Protein AF-A0A061AHS2-F1 (afdb_monomer)

Sequence (93 aa):
MFEYVSKTKYSPVRSELEDIIKNVQDELRGEITFRFDLIGSGSKKLITQEKGSNKGFDFDYNLVLQQGAFDFTAKEIRDKFMEAFNKALKGTK

Radius of gyration: 15.44 Å; Cα contacts (8 Å, |Δi|>4): 101; chains: 1; bounding box: 34×24×42 Å

Solvent-accessible surface area (backbone atoms only — not comparable to full-atom values): 5508 Å² total; per-residue (Å²): 107,74,39,83,54,59,66,83,74,50,46,64,60,50,50,54,53,52,50,40,52,48,45,27,47,63,69,31,56,92,55,36,39,66,49,76,44,69,33,71,48,51,55,72,68,54,40,60,32,56,64,92,51,90,65,72,80,80,78,47,68,47,76,46,73,49,61,52,46,86,83,45,53,77,64,56,49,52,53,52,51,53,52,31,47,60,55,45,51,66,84,62,133

Foldseek 3Di:
DKDQDDCVVCVVVVVLVVVLVVQLQVQCVVAWHWDKDWDDCVNVSNFIDPVPDPDDTDIDMDTGTDPRPVVDDPVVVVVSSVVSSVVSCVPPD

Secondary structure (DSSP, 8-state):
-EEEPPHHHHHHHHHHHHHHHHHHHHHHTTT--EEEEEEHHHHTT--EEETT-------EEEEEE-TTGGGS-HHHHHHHHHHHHHHHTTT--

Nearest PDB structures (foldseek):
  7sya-assembly1_c  TM=2.527E-01  e=5.049E+00  Bruynoghevirus PaP3
  5cde-assembly1_B  TM=3.064E-01  e=9.581E+00  Xanthomonas campestris pv. campestris str. ATCC 33913
  6p8v-assembly1_H  TM=3.124E-01  e=7.415E+00  Escherichia coli

pLDDT: mean 82.92, std 14.7, range [51.19, 97.56]

Organism: NCBI:txid35623

Structure (mmCIF, N/CA/C/O backbone):
data_AF-A0A061AHS2-F1
#
_entry.id   AF-A0A061AHS2-F1
#
loop_
_atom_site.group_PDB
_atom_site.id
_atom_site.type_symbol
_atom_site.label_atom_id
_atom_site.label_alt_id
_atom_site.label_comp_id
_atom_site.label_asym_id
_atom_site.label_entity_id
_atom_site.label_seq_id
_atom_site.pdbx_PDB_ins_code
_atom_site.Cartn_x
_atom_site.Cartn_y
_atom_site.Cartn_z
_atom_site.occupancy
_atom_site.B_iso_or_equiv
_atom_site.auth_seq_id
_atom_site.auth_comp_id
_atom_site.auth_asym_id
_atom_site.auth_atom_id
_atom_site.pdbx_PDB_model_num
ATOM 1 N N . MET A 1 1 ? -7.451 10.484 26.362 1.00 60.09 1 MET A N 1
ATOM 2 C CA . MET A 1 1 ? -7.735 9.089 26.780 1.00 60.09 1 MET A CA 1
ATOM 3 C C . MET A 1 1 ? -8.059 8.298 25.525 1.00 60.09 1 MET A C 1
ATOM 5 O O . MET A 1 1 ? -8.751 8.851 24.686 1.00 60.09 1 MET A O 1
ATOM 9 N N . PHE A 1 2 ? -7.542 7.084 25.349 1.00 63.03 2 PHE A N 1
ATOM 10 C CA . PHE A 1 2 ? -7.829 6.268 24.162 1.00 63.03 2 PHE A CA 1
ATOM 11 C C . PHE A 1 2 ? -8.915 5.235 24.475 1.00 63.03 2 PHE A C 1
ATOM 13 O O . PHE A 1 2 ? -8.940 4.687 25.576 1.00 63.03 2 PHE A O 1
ATOM 20 N N . GLU A 1 3 ? -9.812 4.990 23.524 1.00 64.88 3 GLU A N 1
ATOM 21 C CA . GLU A 1 3 ? -10.892 4.010 23.627 1.00 64.88 3 GLU A CA 1
ATOM 22 C C . GLU A 1 3 ? -10.691 2.883 22.623 1.00 64.88 3 GLU A C 1
ATOM 24 O O . GLU A 1 3 ? -10.275 3.114 21.487 1.00 64.88 3 GLU A O 1
ATOM 29 N N . TYR A 1 4 ? -11.039 1.665 23.030 1.00 66.44 4 TYR A N 1
ATOM 30 C CA . TYR A 1 4 ? -11.116 0.533 22.120 1.00 66.44 4 TYR A CA 1
ATOM 31 C C . TYR A 1 4 ? -12.320 0.677 21.187 1.00 66.44 4 TYR A C 1
ATOM 33 O O . TYR A 1 4 ? -13.447 0.885 21.642 1.00 66.44 4 TYR A O 1
ATOM 41 N N . VAL A 1 5 ? -12.098 0.508 19.886 1.00 68.19 5 VAL A N 1
ATOM 42 C CA . VAL A 1 5 ? -13.156 0.611 18.882 1.00 68.19 5 VAL A CA 1
ATOM 43 C C . VAL A 1 5 ? -13.645 -0.782 18.493 1.00 68.19 5 VAL A C 1
ATOM 45 O O . VAL A 1 5 ? -12.863 -1.666 18.139 1.00 68.19 5 VAL A O 1
ATOM 48 N N . SER A 1 6 ? -14.965 -0.984 18.504 1.00 71.06 6 SER A N 1
ATOM 49 C CA . SER A 1 6 ? -15.564 -2.237 18.043 1.00 71.06 6 SER A CA 1
ATOM 50 C C . SER A 1 6 ? -15.274 -2.486 16.559 1.00 71.06 6 SER A C 1
ATOM 52 O O . SER A 1 6 ? -15.334 -1.575 15.732 1.00 71.06 6 SER A O 1
ATOM 54 N N . LYS A 1 7 ? -15.050 -3.756 16.193 1.00 72.19 7 LYS A N 1
ATOM 55 C CA . LYS A 1 7 ? -14.807 -4.180 14.801 1.00 72.19 7 LYS A CA 1
ATOM 56 C C . LYS A 1 7 ? -15.836 -3.633 13.815 1.00 72.19 7 LYS A C 1
ATOM 58 O O . LYS A 1 7 ? -15.482 -3.217 12.721 1.00 72.19 7 LYS A O 1
ATOM 63 N N . THR A 1 8 ? -17.099 -3.591 14.220 1.00 76.25 8 THR A N 1
ATOM 64 C CA . THR A 1 8 ? -18.210 -3.080 13.410 1.00 76.25 8 THR A CA 1
ATOM 65 C C . THR A 1 8 ? -18.035 -1.630 12.960 1.00 76.25 8 THR A C 1
ATOM 67 O O . 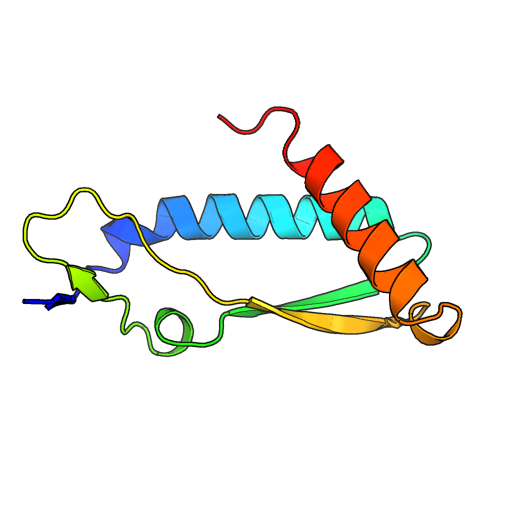THR A 1 8 ? -18.495 -1.295 11.876 1.00 76.25 8 THR A O 1
ATOM 70 N N . LYS A 1 9 ? -17.357 -0.783 13.744 1.00 77.12 9 LYS A N 1
ATOM 71 C CA . LYS A 1 9 ? -17.164 0.635 13.411 1.00 77.12 9 LYS A CA 1
ATOM 72 C C . LYS A 1 9 ? -16.055 0.859 12.385 1.00 77.12 9 LYS A C 1
ATOM 74 O O . LYS A 1 9 ? -16.232 1.667 11.485 1.00 77.12 9 LYS A O 1
ATOM 79 N N . TYR A 1 10 ? -14.931 0.153 12.507 1.00 78.88 10 TYR A N 1
ATOM 80 C CA . TYR A 1 10 ? -13.786 0.360 11.614 1.00 78.88 10 TYR A CA 1
ATOM 81 C C . TYR A 1 10 ? -13.790 -0.565 10.388 1.00 78.88 10 TYR A C 1
ATOM 83 O O . TYR A 1 10 ? -13.087 -0.296 9.419 1.00 78.88 10 TYR A O 1
ATOM 91 N N . SER A 1 11 ? -14.552 -1.666 10.409 1.0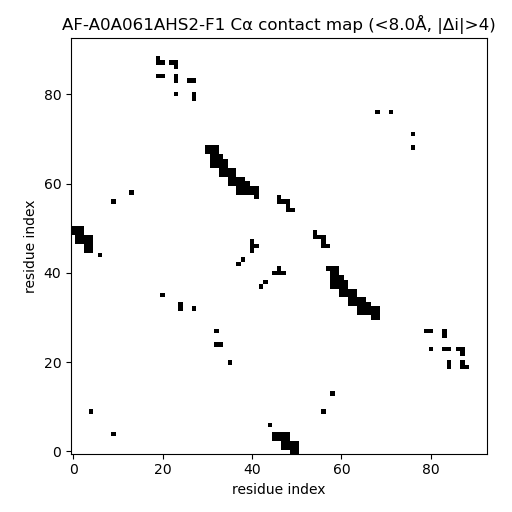0 83.69 11 SER A N 1
ATOM 92 C CA . SER A 1 11 ? -14.559 -2.650 9.316 1.00 83.69 11 SER A CA 1
ATOM 93 C C . SER A 1 11 ? -14.955 -2.076 7.950 1.00 83.69 11 SER A C 1
ATOM 95 O O . SER A 1 11 ? -14.330 -2.495 6.979 1.00 83.69 11 SER A O 1
ATOM 97 N N . PRO A 1 12 ? -15.938 -1.158 7.827 1.00 86.62 12 PRO A N 1
ATOM 98 C CA . PRO A 1 12 ? -16.265 -0.559 6.532 1.00 86.62 12 PRO A CA 1
ATOM 99 C C . PRO A 1 12 ? -15.092 0.240 5.954 1.00 86.62 12 PRO A C 1
ATOM 101 O O . PRO A 1 12 ? -14.721 0.028 4.806 1.00 86.62 12 PRO A O 1
ATOM 104 N N . VAL A 1 13 ? -14.443 1.062 6.787 1.00 85.81 13 VAL A N 1
ATOM 105 C CA . VAL A 1 13 ? -13.260 1.854 6.402 1.00 85.81 13 VAL A CA 1
ATOM 106 C C . VAL A 1 13 ? -12.109 0.940 5.990 1.00 85.81 13 VAL A C 1
ATOM 108 O O . VAL A 1 13 ? -11.462 1.158 4.973 1.00 85.81 13 VAL A O 1
ATOM 111 N N . ARG A 1 14 ? -11.879 -0.136 6.751 1.00 87.12 14 ARG A N 1
ATOM 112 C CA . ARG A 1 14 ? -10.871 -1.140 6.404 1.00 87.12 14 ARG A CA 1
ATOM 113 C C . ARG A 1 14 ? -11.135 -1.760 5.030 1.00 87.12 14 ARG A C 1
ATOM 115 O O . ARG A 1 14 ? -10.191 -1.924 4.270 1.00 87.12 14 ARG A O 1
ATOM 122 N N . SER A 1 15 ? -12.386 -2.118 4.736 1.00 90.00 15 SER A N 1
ATOM 123 C CA . SER A 1 15 ? -12.751 -2.726 3.452 1.00 90.00 15 SER A CA 1
ATOM 124 C C . SER A 1 15 ? -12.450 -1.785 2.292 1.00 90.00 15 SER A C 1
ATOM 126 O O . SER A 1 15 ? -11.845 -2.209 1.317 1.00 90.00 15 SER A O 1
ATOM 128 N N . GLU A 1 16 ? -12.803 -0.506 2.431 1.00 90.19 16 GLU A N 1
ATOM 129 C CA . GLU A 1 16 ? -12.523 0.514 1.418 1.00 90.19 16 GLU A CA 1
ATOM 130 C C . GLU A 1 16 ? -11.015 0.680 1.174 1.00 90.19 16 GLU A C 1
ATOM 132 O O . GLU A 1 16 ? -10.569 0.691 0.029 1.00 90.19 16 GLU A O 1
ATOM 137 N N . LEU A 1 17 ? -10.206 0.708 2.241 1.00 91.00 17 LEU A N 1
ATOM 138 C CA . LEU A 1 17 ? -8.745 0.749 2.124 1.00 91.00 17 LEU A CA 1
ATOM 139 C C . LEU A 1 17 ? -8.179 -0.494 1.423 1.00 91.00 17 LEU A C 1
ATOM 141 O O . LEU A 1 17 ? -7.316 -0.371 0.556 1.00 91.00 17 LEU A O 1
ATOM 145 N N . GLU A 1 18 ? -8.650 -1.691 1.779 1.00 93.44 18 GLU A N 1
ATOM 146 C CA . GLU A 1 18 ? -8.204 -2.932 1.134 1.00 93.44 18 GLU A CA 1
ATOM 147 C C . GLU A 1 18 ? -8.626 -2.995 -0.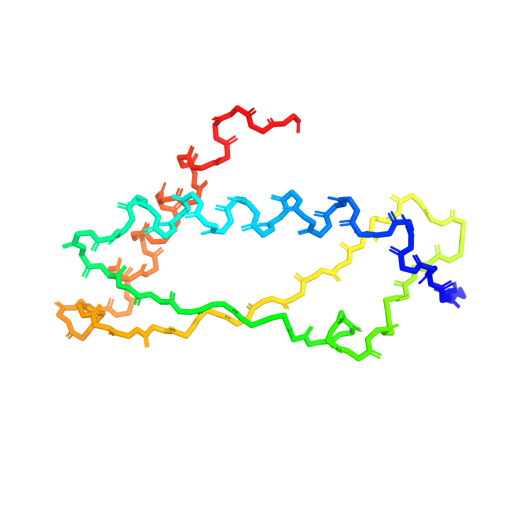342 1.00 93.44 18 GLU A C 1
ATOM 149 O O . GLU A 1 18 ? -7.877 -3.523 -1.161 1.00 93.44 18 GLU A O 1
ATOM 154 N N . ASP A 1 19 ? -9.775 -2.427 -0.710 1.00 94.69 19 ASP A N 1
ATOM 155 C CA . ASP A 1 19 ? -10.216 -2.339 -2.106 1.00 94.69 19 ASP A CA 1
ATOM 156 C C . ASP A 1 19 ? -9.361 -1.352 -2.918 1.00 94.69 19 ASP A C 1
ATOM 158 O O . ASP A 1 19 ? -8.983 -1.660 -4.049 1.00 94.69 19 ASP A O 1
ATOM 162 N N . ILE A 1 20 ? -8.936 -0.228 -2.325 1.00 94.88 20 ILE A N 1
ATOM 163 C CA . ILE A 1 20 ? -7.940 0.668 -2.939 1.00 94.88 20 ILE A CA 1
ATOM 164 C C . ILE A 1 20 ? -6.622 -0.082 -3.181 1.00 94.88 20 ILE A C 1
ATOM 166 O O . ILE A 1 20 ? -6.058 0.004 -4.272 1.00 94.88 20 ILE A O 1
ATOM 170 N N . ILE A 1 21 ? -6.136 -0.851 -2.199 1.00 95.94 21 ILE A N 1
ATOM 171 C CA . ILE A 1 21 ? -4.894 -1.627 -2.345 1.00 95.94 21 ILE A CA 1
ATOM 172 C C . ILE A 1 21 ? -5.027 -2.684 -3.456 1.00 95.94 21 ILE A C 1
ATOM 174 O O . ILE A 1 21 ? -4.086 -2.870 -4.227 1.00 95.94 21 ILE A O 1
ATOM 178 N N . LYS A 1 22 ? -6.186 -3.343 -3.595 1.00 95.75 22 LYS A N 1
ATOM 179 C CA . LYS A 1 22 ? -6.442 -4.287 -4.701 1.00 95.75 22 LYS A CA 1
ATOM 180 C C . LYS A 1 22 ? -6.435 -3.598 -6.065 1.00 95.75 22 LYS A C 1
ATOM 182 O O . LYS A 1 22 ? -5.823 -4.121 -6.989 1.00 95.75 22 LYS A O 1
ATOM 187 N N . ASN A 1 23 ? -7.017 -2.404 -6.181 1.00 95.50 23 ASN A N 1
ATOM 188 C CA . ASN A 1 23 ? -6.951 -1.627 -7.423 1.00 95.50 23 ASN A CA 1
ATOM 189 C C . ASN A 1 23 ? -5.498 -1.273 -7.793 1.00 95.50 23 ASN A C 1
ATOM 191 O O . ASN A 1 23 ? -5.127 -1.308 -8.963 1.00 95.50 23 ASN A O 1
ATOM 195 N N . VAL A 1 24 ? -4.644 -0.994 -6.801 1.00 96.62 24 VAL A N 1
ATOM 196 C CA . VAL A 1 24 ? -3.198 -0.815 -7.022 1.00 96.62 24 VAL A CA 1
ATOM 197 C C . VAL A 1 24 ? -2.532 -2.110 -7.496 1.00 96.62 24 VAL A C 1
ATOM 199 O O . VAL A 1 24 ? -1.678 -2.061 -8.379 1.00 96.62 24 VAL A O 1
ATOM 202 N N . GLN A 1 25 ? -2.923 -3.271 -6.955 1.00 95.94 25 GLN A N 1
ATOM 203 C CA . GLN A 1 25 ? -2.444 -4.564 -7.461 1.00 95.94 25 GLN A CA 1
ATOM 204 C C . GLN A 1 25 ? -2.844 -4.786 -8.923 1.00 95.94 25 GLN A C 1
ATOM 206 O O . GLN A 1 25 ? -2.032 -5.299 -9.688 1.00 95.94 25 GLN A O 1
ATOM 211 N N . ASP A 1 26 ? -4.068 -4.420 -9.311 1.00 95.06 26 ASP A N 1
ATOM 212 C CA . ASP A 1 26 ? -4.537 -4.527 -10.695 1.00 95.06 26 ASP A CA 1
ATOM 213 C C . ASP A 1 26 ? -3.726 -3.629 -11.638 1.00 95.06 26 ASP A C 1
ATOM 215 O O . ASP A 1 26 ? -3.288 -4.098 -12.689 1.00 95.06 26 ASP A O 1
ATOM 219 N N . GLU A 1 27 ? -3.458 -2.385 -11.235 1.00 95.25 27 GLU A N 1
ATOM 220 C CA . GLU A 1 27 ? -2.687 -1.424 -12.034 1.00 95.25 27 GLU A CA 1
ATOM 221 C C . GLU A 1 27 ? -1.225 -1.857 -12.228 1.00 95.25 27 GLU A C 1
ATOM 223 O O . GLU A 1 27 ? -0.649 -1.652 -13.295 1.00 95.25 27 GLU A O 1
ATOM 228 N N . LEU A 1 28 ? -0.620 -2.488 -11.215 1.00 95.50 28 LEU A N 1
ATOM 229 C CA . LEU A 1 28 ? 0.777 -2.933 -11.257 1.00 95.50 28 LEU A CA 1
ATOM 230 C C . LEU A 1 28 ? 0.960 -4.370 -11.763 1.00 95.50 28 LEU A C 1
ATOM 232 O O . LEU A 1 28 ? 2.099 -4.782 -11.976 1.00 95.50 28 LEU A O 1
ATOM 236 N N . ARG A 1 29 ? -0.117 -5.140 -11.988 1.00 92.88 29 ARG A N 1
ATOM 237 C CA . ARG A 1 29 ? -0.070 -6.596 -12.249 1.00 92.88 29 ARG A CA 1
ATOM 238 C C . ARG A 1 29 ? 0.896 -7.013 -13.366 1.00 92.88 29 ARG A C 1
ATOM 240 O O . ARG A 1 29 ? 1.447 -8.108 -13.297 1.00 92.88 29 ARG A O 1
ATOM 247 N N . GLY A 1 30 ? 1.079 -6.177 -14.388 1.00 92.75 30 GLY A N 1
ATOM 248 C CA . GLY A 1 30 ? 1.981 -6.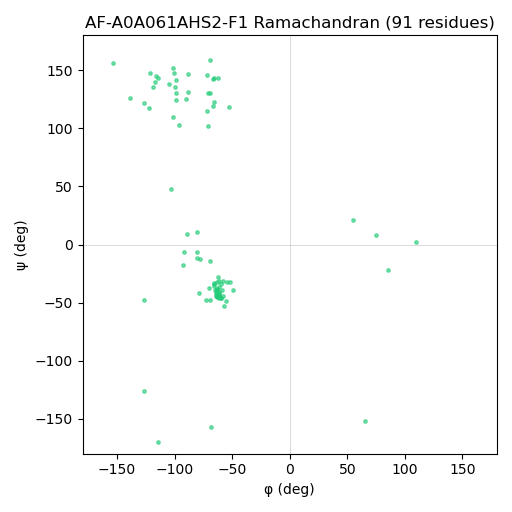450 -15.515 1.00 92.75 30 GLY A CA 1
ATOM 249 C C . GLY A 1 30 ? 3.469 -6.221 -15.227 1.00 92.75 30 GLY A C 1
ATOM 250 O O . GLY A 1 30 ? 4.303 -6.638 -16.024 1.00 92.75 30 GLY A O 1
ATOM 251 N N . GLU A 1 31 ? 3.804 -5.572 -14.114 1.00 94.06 31 GLU A N 1
ATOM 252 C CA . GLU A 1 31 ? 5.163 -5.125 -13.799 1.00 94.06 31 GLU A CA 1
ATOM 253 C C . GLU A 1 31 ? 5.633 -5.616 -12.430 1.00 94.06 31 GLU A C 1
ATOM 255 O O . GLU A 1 31 ? 6.740 -6.128 -12.305 1.00 94.06 31 GLU A O 1
ATOM 260 N N . ILE A 1 32 ? 4.806 -5.460 -11.391 1.00 95.56 32 ILE A N 1
ATOM 261 C CA . ILE A 1 32 ? 5.141 -5.806 -10.010 1.00 95.56 32 ILE A CA 1
ATOM 262 C C . ILE A 1 32 ? 3.939 -6.472 -9.347 1.00 95.56 32 ILE A C 1
ATOM 264 O O . ILE A 1 32 ? 2.850 -5.908 -9.259 1.00 95.56 32 ILE A O 1
ATOM 268 N N . THR A 1 33 ? 4.163 -7.656 -8.784 1.00 95.94 33 THR A N 1
ATOM 269 C CA . THR A 1 33 ? 3.194 -8.318 -7.901 1.00 95.94 33 THR A CA 1
ATOM 270 C C . THR A 1 33 ? 3.585 -8.126 -6.440 1.00 95.94 33 THR A C 1
ATOM 272 O O . THR A 1 33 ? 4.768 -8.039 -6.101 1.00 95.94 33 THR A O 1
ATOM 275 N N . PHE A 1 34 ? 2.595 -8.038 -5.554 1.00 96.50 34 PHE A N 1
ATOM 276 C CA . PHE A 1 34 ? 2.822 -7.913 -4.116 1.00 96.50 34 PHE A CA 1
ATOM 277 C C . PHE A 1 34 ? 1.645 -8.471 -3.314 1.00 96.50 34 PHE A C 1
ATOM 279 O O . PHE A 1 34 ? 0.510 -8.495 -3.792 1.00 96.50 34 PHE A O 1
ATOM 286 N N . ARG A 1 35 ? 1.910 -8.872 -2.069 1.00 95.75 35 ARG A N 1
ATOM 287 C CA . ARG A 1 35 ? 0.894 -9.141 -1.039 1.00 95.75 35 ARG A CA 1
ATOM 288 C C . ARG A 1 35 ? 0.829 -7.954 -0.082 1.00 95.75 35 ARG A C 1
ATOM 290 O O . ARG A 1 35 ? 1.843 -7.299 0.130 1.00 95.75 35 ARG A O 1
ATOM 297 N N . PHE A 1 36 ? -0.318 -7.701 0.536 1.00 94.81 36 PHE A N 1
ATOM 298 C CA . PHE A 1 36 ? -0.428 -6.735 1.626 1.00 94.81 36 PHE A CA 1
ATOM 299 C C . PHE A 1 36 ? -0.851 -7.414 2.928 1.00 94.81 36 PHE A C 1
ATOM 301 O O . PHE A 1 36 ? -1.713 -8.291 2.930 1.00 94.81 36 PHE A O 1
ATOM 308 N N . ASP A 1 37 ? -0.247 -6.994 4.035 1.00 90.94 37 ASP A N 1
ATOM 309 C CA . ASP A 1 37 ? -0.531 -7.506 5.371 1.00 90.94 37 ASP A CA 1
ATOM 310 C C . ASP A 1 37 ? -0.857 -6.330 6.297 1.00 90.94 37 ASP A C 1
ATOM 312 O O . ASP A 1 37 ? -0.038 -5.426 6.468 1.00 90.94 37 ASP A O 1
ATOM 316 N N . LEU A 1 38 ? -2.047 -6.338 6.908 1.00 86.88 38 LEU A N 1
ATOM 317 C CA . LEU A 1 38 ? -2.384 -5.380 7.962 1.00 86.88 38 LEU A CA 1
ATOM 318 C C . LEU A 1 38 ? -1.502 -5.672 9.180 1.00 86.88 38 LEU A C 1
ATOM 320 O O . LEU A 1 38 ? -1.579 -6.758 9.760 1.00 86.88 38 LEU A O 1
ATOM 324 N N . ILE A 1 39 ? -0.693 -4.698 9.576 1.00 82.00 39 ILE A N 1
ATOM 325 C CA . ILE A 1 39 ? 0.207 -4.742 10.728 1.00 82.00 39 ILE A CA 1
ATOM 326 C C . ILE A 1 39 ? -0.236 -3.712 11.782 1.00 82.00 39 ILE A C 1
ATOM 328 O O . ILE A 1 39 ? -1.364 -3.216 11.760 1.00 82.00 39 ILE A O 1
ATOM 332 N N . GLY A 1 40 ? 0.591 -3.477 12.801 1.00 69.88 40 GLY A N 1
ATOM 333 C CA . GLY A 1 40 ? 0.292 -2.486 13.834 1.00 69.88 40 GLY A CA 1
ATOM 334 C C . GLY A 1 40 ? -0.927 -2.834 14.695 1.00 69.88 40 GLY A C 1
ATOM 335 O O . GLY A 1 40 ? -1.263 -4.006 14.914 1.00 69.88 40 GLY A O 1
ATOM 336 N N . SER A 1 41 ? -1.584 -1.801 15.217 1.00 64.25 41 SER A N 1
ATOM 337 C CA . SER A 1 41 ? -2.744 -1.905 16.115 1.00 64.25 41 SER A CA 1
ATOM 338 C C . SER A 1 41 ? -3.945 -2.605 15.453 1.00 64.25 41 SER A C 1
ATOM 340 O O . SER A 1 41 ? -4.662 -3.370 16.110 1.00 64.25 41 SER A O 1
ATOM 342 N N . GLY A 1 42 ? -4.098 -2.452 14.132 1.00 57.19 42 GLY A N 1
ATOM 343 C CA . GLY A 1 42 ? -5.114 -3.121 13.315 1.00 57.19 42 GLY A CA 1
ATOM 344 C C . GLY A 1 42 ? -4.978 -4.646 13.272 1.00 57.19 42 GLY A C 1
ATOM 345 O O . GLY A 1 42 ? -5.982 -5.358 13.370 1.00 57.19 42 GLY A O 1
ATOM 346 N N . SER A 1 43 ? -3.748 -5.165 13.215 1.00 56.50 43 SER A N 1
ATOM 347 C CA . SER A 1 43 ? -3.474 -6.614 13.170 1.00 56.50 43 SER A CA 1
ATOM 348 C C . SER A 1 43 ? -3.881 -7.351 14.452 1.00 56.50 43 SER A C 1
ATOM 350 O O . SER A 1 43 ? -4.378 -8.476 14.411 1.00 56.50 43 SER A O 1
ATOM 352 N N . LYS A 1 44 ? -3.750 -6.686 15.607 1.00 55.62 44 LYS A N 1
ATOM 353 C CA . LYS A 1 44 ? -4.056 -7.248 16.933 1.00 55.62 44 LYS A CA 1
ATOM 354 C C . LYS A 1 44 ? -5.511 -7.041 17.353 1.00 55.62 44 LYS A C 1
ATOM 356 O O . LYS A 1 44 ? -5.855 -7.306 18.500 1.00 55.62 44 LYS A O 1
ATOM 361 N N . LYS A 1 45 ? -6.369 -6.559 16.442 1.00 57.19 45 LYS A N 1
ATOM 362 C CA . LYS A 1 45 ? -7.723 -6.066 16.746 1.00 57.19 45 LYS A CA 1
ATOM 363 C C . LYS A 1 45 ? -7.722 -4.966 17.814 1.00 57.19 45 LYS A C 1
ATOM 365 O O . LYS A 1 45 ? -8.760 -4.774 18.424 1.00 57.19 45 LYS A O 1
ATOM 370 N N . LEU A 1 46 ? -6.614 -4.263 18.053 1.00 57.84 46 LEU A N 1
ATOM 371 C CA . LEU A 1 46 ? -6.460 -3.233 19.087 1.00 57.84 46 LEU A CA 1
ATOM 372 C C . LEU A 1 46 ? -6.522 -1.833 18.469 1.00 57.84 46 LEU A C 1
ATOM 374 O O . LEU A 1 46 ? -5.669 -0.998 18.744 1.00 57.84 46 LEU A O 1
ATOM 378 N N . ILE A 1 47 ? -7.513 -1.575 17.613 1.00 63.81 47 ILE A N 1
ATOM 379 C CA . ILE A 1 47 ? -7.687 -0.236 17.042 1.00 63.81 47 ILE A CA 1
ATOM 380 C C . ILE A 1 47 ? -8.204 0.685 18.146 1.00 63.81 47 ILE A C 1
ATOM 382 O O . ILE A 1 47 ? -9.301 0.489 18.679 1.00 63.81 47 ILE A O 1
ATOM 386 N N . THR A 1 48 ? -7.381 1.665 18.507 1.00 58.38 48 THR A N 1
ATOM 387 C CA . THR A 1 48 ? -7.681 2.674 19.521 1.00 58.38 48 THR A CA 1
ATOM 388 C C . THR A 1 48 ? -8.012 4.006 18.865 1.00 58.38 48 THR A C 1
ATOM 390 O O . THR A 1 48 ? -7.311 4.419 17.949 1.00 58.38 48 THR A O 1
ATOM 393 N N . GLN A 1 49 ? -9.027 4.704 19.364 1.00 66.81 49 GLN A N 1
ATOM 394 C CA . GLN A 1 49 ? -9.371 6.071 18.958 1.00 66.81 49 GLN A CA 1
ATOM 395 C C . GLN A 1 49 ? -9.195 7.023 20.150 1.00 66.81 49 GLN A C 1
ATOM 397 O O . GLN A 1 49 ? -9.453 6.636 21.289 1.00 66.81 49 GLN A O 1
ATOM 402 N N . GLU A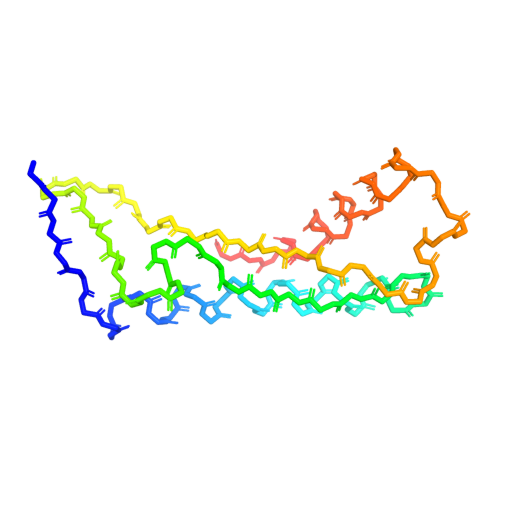 1 50 ? -8.767 8.270 19.932 1.00 61.78 50 GLU A N 1
ATOM 403 C CA . GLU A 1 50 ? -8.796 9.291 20.991 1.00 61.78 50 GLU A CA 1
ATOM 404 C C . GLU A 1 50 ? -10.253 9.621 21.371 1.00 61.78 50 GLU A C 1
ATOM 406 O O . GLU A 1 50 ? -11.048 10.048 20.530 1.00 61.78 50 GLU A O 1
ATOM 411 N N . LYS A 1 51 ? -10.586 9.456 22.657 1.00 51.19 51 LYS A N 1
ATOM 412 C CA . LYS A 1 51 ? -11.885 9.772 23.269 1.00 51.19 51 LYS A CA 1
ATOM 413 C C . LYS A 1 51 ? -12.299 11.209 22.967 1.00 51.19 51 LYS A C 1
ATOM 415 O O . LYS A 1 51 ? -11.618 12.140 23.392 1.00 51.19 51 LYS A O 1
ATOM 420 N N . GLY A 1 52 ? -13.427 11.377 22.279 1.00 54.94 52 GLY A N 1
ATOM 421 C CA . GLY A 1 52 ? -13.973 12.691 21.921 1.00 54.94 52 GLY A CA 1
ATOM 422 C C . GLY A 1 52 ? -13.237 13.405 20.784 1.00 54.94 52 GLY A C 1
ATOM 423 O O . GLY A 1 52 ? -13.536 14.566 20.518 1.00 54.94 52 GLY A O 1
ATOM 424 N N . SER A 1 53 ? -12.291 12.743 20.111 1.00 58.91 53 SER A N 1
ATOM 425 C CA . SER A 1 53 ? -11.672 13.284 18.902 1.00 58.91 53 SER A CA 1
ATOM 426 C C . SER A 1 53 ? -12.470 12.879 17.657 1.00 58.91 53 SER A C 1
ATOM 428 O O . SER A 1 53 ? -12.981 11.764 17.572 1.00 58.91 53 SER A O 1
ATOM 430 N N . ASN A 1 54 ? -12.499 13.757 16.654 1.00 56.19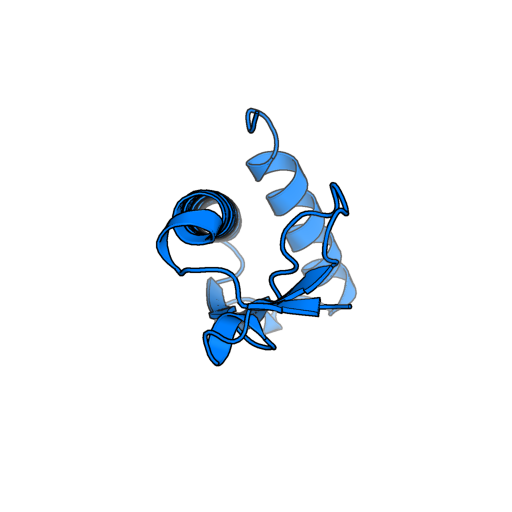 54 ASN A N 1
ATOM 431 C CA . ASN A 1 54 ? -12.897 13.405 15.286 1.00 56.19 54 ASN A CA 1
ATOM 432 C C . ASN A 1 54 ? -11.749 12.728 14.509 1.00 56.19 54 ASN A C 1
ATOM 434 O O . ASN A 1 54 ? -11.835 12.605 13.288 1.00 56.19 54 ASN A O 1
ATOM 438 N N . LYS A 1 55 ? -10.646 12.333 15.169 1.00 60.69 55 LYS A N 1
ATOM 439 C CA . LYS A 1 55 ? -9.554 11.630 14.488 1.00 60.69 55 LYS A 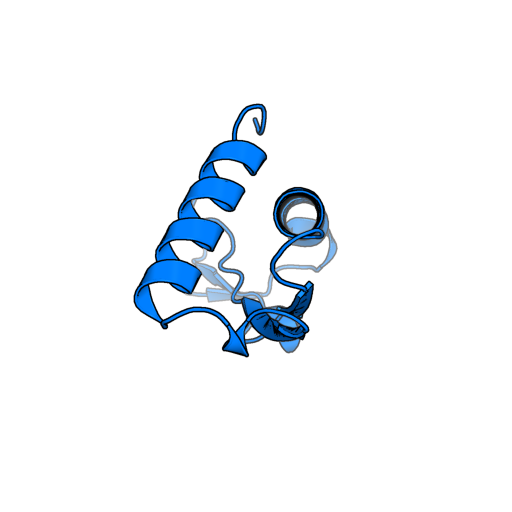CA 1
ATOM 440 C C . LYS A 1 55 ? -10.048 10.234 14.108 1.00 60.69 55 LYS A C 1
ATOM 442 O O . LYS A 1 55 ? -10.674 9.548 14.921 1.00 60.69 55 LYS A O 1
ATOM 447 N N . GLY A 1 56 ? -9.826 9.874 12.847 1.00 66.12 56 GLY A N 1
ATOM 448 C CA . GLY A 1 56 ? -10.229 8.599 12.261 1.00 66.12 56 GLY A CA 1
ATOM 449 C C . GLY A 1 56 ? -9.456 7.406 12.827 1.00 66.12 56 GLY A C 1
ATOM 450 O O . GLY A 1 56 ? -8.936 7.443 13.940 1.00 66.12 56 GLY A O 1
ATOM 451 N N . PHE A 1 57 ? -9.412 6.323 12.058 1.00 73.94 57 PHE A N 1
ATOM 452 C CA . PHE A 1 57 ? -8.658 5.121 12.404 1.00 73.94 57 PHE A CA 1
ATOM 453 C C . PHE A 1 57 ? -7.328 5.110 11.655 1.00 73.94 57 PHE A C 1
ATOM 455 O O . PHE A 1 57 ? -7.316 5.336 10.446 1.00 73.94 57 PHE A O 1
ATOM 462 N N . ASP A 1 58 ? -6.249 4.766 12.351 1.00 74.25 58 ASP A N 1
ATOM 463 C CA . ASP A 1 58 ? -4.951 4.533 11.723 1.00 74.25 58 ASP A CA 1
ATOM 464 C C . ASP A 1 58 ? -4.829 3.049 11.338 1.00 74.25 58 ASP A C 1
ATOM 466 O O . ASP A 1 58 ? -5.017 2.157 12.175 1.00 74.25 58 ASP A O 1
ATOM 470 N N . PHE A 1 59 ? -4.540 2.777 10.062 1.00 81.56 59 PHE A N 1
ATOM 471 C CA . PHE A 1 59 ? -4.309 1.430 9.537 1.00 81.56 59 PHE A CA 1
ATOM 472 C C . PHE A 1 59 ? -2.923 1.340 8.898 1.00 81.56 59 PHE A C 1
ATOM 474 O O . PHE A 1 59 ? -2.665 1.979 7.880 1.00 81.56 59 PHE A O 1
ATOM 481 N N . ASP A 1 60 ? -2.068 0.486 9.455 1.00 84.19 60 ASP A N 1
ATOM 482 C CA . ASP A 1 60 ? -0.721 0.249 8.939 1.00 84.19 60 ASP A CA 1
ATOM 483 C C . ASP A 1 60 ? -0.688 -1.021 8.085 1.00 84.19 60 ASP A C 1
ATOM 485 O O . ASP A 1 60 ? -1.019 -2.105 8.570 1.00 84.19 60 ASP A O 1
ATOM 489 N N . TYR A 1 61 ? -0.241 -0.918 6.834 1.00 91.12 61 TYR A N 1
ATOM 490 C CA . TYR A 1 61 ? -0.070 -2.068 5.943 1.00 91.12 61 TYR A CA 1
ATOM 491 C C . TYR A 1 61 ? 1.387 -2.232 5.523 1.00 91.12 61 TYR A C 1
ATOM 493 O O . TYR A 1 61 ? 2.036 -1.277 5.102 1.00 91.12 61 TYR A O 1
ATOM 501 N N . ASN A 1 62 ? 1.874 -3.471 5.561 1.00 93.69 62 ASN A N 1
ATOM 502 C CA . ASN A 1 62 ? 3.087 -3.860 4.854 1.00 93.69 62 ASN A CA 1
ATOM 503 C C . ASN A 1 62 ? 2.727 -4.296 3.437 1.00 93.69 62 ASN A C 1
ATOM 505 O O . ASN A 1 62 ? 1.858 -5.149 3.271 1.00 93.69 62 ASN A O 1
ATOM 509 N N . LEU A 1 63 ? 3.435 -3.771 2.436 1.00 95.06 63 LEU A N 1
ATOM 510 C CA . LEU A 1 63 ? 3.378 -4.256 1.057 1.00 95.06 63 LEU A CA 1
ATOM 511 C C . LEU A 1 63 ? 4.615 -5.120 0.800 1.00 95.06 63 LEU A C 1
ATOM 513 O O . LEU A 1 63 ? 5.741 -4.630 0.770 1.00 95.06 63 LEU A O 1
ATOM 517 N N . VAL A 1 64 ? 4.404 -6.425 0.665 1.00 94.94 64 VAL A N 1
ATOM 518 C CA . VAL A 1 64 ? 5.457 -7.421 0.469 1.00 94.94 64 VAL A CA 1
ATOM 519 C C . VAL A 1 64 ? 5.587 -7.697 -1.020 1.00 94.94 64 VAL A C 1
ATOM 521 O O . VAL A 1 64 ? 4.759 -8.397 -1.606 1.00 94.94 64 VAL A O 1
ATOM 524 N N . LEU A 1 65 ? 6.624 -7.120 -1.621 1.00 94.88 65 LEU A N 1
ATOM 525 C CA . LEU A 1 65 ? 6.920 -7.259 -3.042 1.00 94.88 65 LEU A CA 1
ATOM 526 C C . LEU A 1 65 ? 7.297 -8.702 -3.394 1.00 94.88 65 LEU A C 1
ATOM 528 O O . LEU A 1 65 ? 7.946 -9.399 -2.614 1.00 94.88 65 LEU A O 1
ATOM 532 N N . GLN A 1 66 ? 6.875 -9.137 -4.576 1.00 92.62 66 GLN A N 1
ATOM 533 C CA . GLN A 1 66 ? 7.105 -10.478 -5.100 1.00 92.62 66 GLN A CA 1
ATOM 534 C C . GLN A 1 66 ? 7.747 -10.381 -6.494 1.00 92.62 66 GLN A C 1
ATOM 536 O O . GLN A 1 66 ? 8.793 -9.753 -6.658 1.00 92.62 66 GLN A O 1
ATOM 541 N N . GLN A 1 67 ? 7.156 -11.023 -7.500 1.00 88.19 67 GLN A N 1
ATOM 542 C CA . GLN A 1 67 ? 7.704 -11.093 -8.849 1.00 88.19 67 GLN A CA 1
ATOM 543 C C . GLN A 1 67 ? 7.719 -9.715 -9.525 1.00 88.19 67 GLN A C 1
ATOM 545 O O . GLN A 1 67 ? 6.780 -8.933 -9.354 1.00 88.19 67 GLN A O 1
ATOM 550 N N . GLY A 1 68 ? 8.781 -9.449 -10.293 1.00 88.25 68 GLY A N 1
ATOM 551 C CA . GLY A 1 68 ? 8.970 -8.235 -11.096 1.00 88.25 68 GLY A CA 1
ATOM 552 C C . GLY A 1 68 ? 9.579 -7.053 -10.338 1.00 88.25 68 GLY A C 1
ATOM 553 O O . GLY A 1 68 ? 10.235 -6.210 -10.933 1.00 88.25 68 GLY A O 1
ATOM 554 N N . ALA A 1 69 ? 9.483 -7.017 -9.003 1.00 85.38 69 ALA A N 1
ATOM 555 C CA . ALA A 1 69 ? 10.066 -5.927 -8.215 1.00 85.38 69 ALA A CA 1
ATOM 556 C C . ALA A 1 69 ? 11.598 -5.834 -8.319 1.00 85.3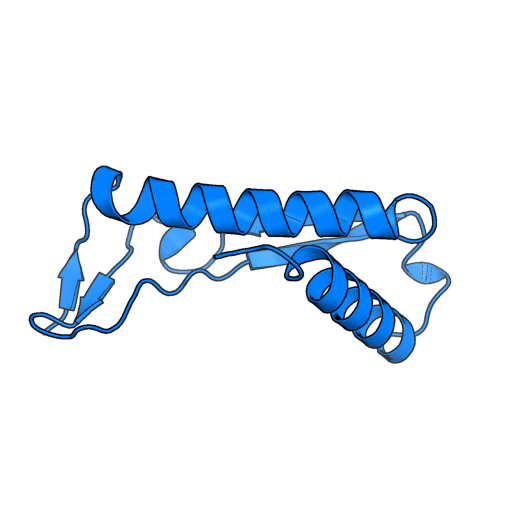8 69 ALA A C 1
ATOM 558 O O . ALA A 1 69 ? 12.143 -4.739 -8.250 1.00 85.38 69 ALA A O 1
ATOM 559 N N . PHE A 1 70 ? 12.293 -6.965 -8.483 1.00 89.12 70 PHE A N 1
ATOM 560 C CA . PHE A 1 70 ? 13.760 -7.004 -8.559 1.00 89.12 70 PHE A CA 1
ATOM 561 C C . PHE A 1 70 ? 14.330 -6.386 -9.843 1.00 89.12 70 PHE A C 1
ATOM 563 O O . PHE A 1 70 ? 15.525 -6.101 -9.885 1.00 89.12 70 PHE A O 1
ATOM 570 N N . ASP A 1 71 ? 13.489 -6.147 -10.852 1.00 93.88 71 ASP A N 1
ATOM 571 C CA . ASP A 1 71 ? 13.883 -5.502 -12.109 1.00 93.88 71 ASP A CA 1
ATOM 572 C C . ASP A 1 71 ? 13.956 -3.970 -11.978 1.00 93.88 71 ASP A C 1
ATOM 574 O O . ASP A 1 71 ? 14.412 -3.283 -12.891 1.00 93.88 71 ASP A O 1
ATOM 578 N N . PHE A 1 72 ? 13.531 -3.429 -10.833 1.00 94.19 72 PHE A N 1
ATOM 579 C CA . PHE A 1 72 ? 13.436 -2.000 -10.572 1.00 94.19 72 PHE A CA 1
ATOM 580 C C . PHE A 1 72 ? 14.285 -1.590 -9.370 1.00 94.19 72 PHE A C 1
ATOM 582 O O . PHE A 1 72 ? 14.430 -2.304 -8.375 1.00 94.19 72 PHE A O 1
ATOM 589 N N . THR A 1 73 ? 14.810 -0.372 -9.419 1.00 96.62 73 THR A N 1
ATOM 590 C CA . THR A 1 73 ? 15.431 0.261 -8.256 1.00 96.62 73 THR A CA 1
ATOM 591 C C . THR A 1 73 ? 14.382 0.617 -7.202 1.00 96.62 73 THR A C 1
ATOM 593 O O . THR A 1 73 ? 13.207 0.832 -7.498 1.00 96.62 73 THR A O 1
ATOM 596 N N . ALA A 1 74 ? 14.814 0.791 -5.949 1.00 95.56 74 ALA A N 1
ATOM 597 C CA . ALA A 1 74 ? 13.924 1.227 -4.867 1.00 95.56 74 ALA A CA 1
ATOM 598 C C . ALA A 1 74 ? 13.177 2.539 -5.188 1.00 95.56 74 ALA A C 1
ATOM 600 O O . ALA A 1 74 ? 12.035 2.725 -4.767 1.00 95.56 74 ALA A O 1
ATOM 601 N N . LYS A 1 75 ? 13.809 3.443 -5.951 1.00 97.38 75 LYS A N 1
ATOM 602 C CA . LYS A 1 75 ? 13.181 4.688 -6.399 1.00 97.38 75 LYS A CA 1
ATOM 603 C C . LYS A 1 75 ? 12.073 4.422 -7.420 1.00 97.38 75 LYS A C 1
ATOM 605 O O . LYS A 1 75 ? 10.975 4.931 -7.244 1.00 97.38 75 LYS A O 1
ATOM 610 N N . GLU A 1 76 ? 12.337 3.604 -8.434 1.00 97.44 76 GLU A N 1
ATOM 611 C CA . GLU A 1 76 ? 11.341 3.262 -9.458 1.00 97.44 76 GLU A CA 1
ATOM 612 C C . GLU A 1 76 ? 10.152 2.509 -8.863 1.00 97.44 76 GLU A C 1
ATOM 614 O O . GLU A 1 76 ? 9.012 2.806 -9.206 1.00 97.44 76 GLU A O 1
ATOM 619 N N . ILE A 1 77 ? 10.400 1.597 -7.918 1.00 96.69 77 ILE A N 1
ATOM 620 C CA . ILE A 1 77 ? 9.338 0.935 -7.154 1.00 96.69 77 ILE A CA 1
ATOM 621 C C . ILE A 1 77 ? 8.480 1.989 -6.450 1.00 96.69 77 ILE A C 1
ATOM 623 O O . ILE A 1 77 ? 7.264 2.005 -6.620 1.00 96.69 77 ILE A O 1
ATOM 627 N N . ARG A 1 78 ? 9.093 2.902 -5.684 1.00 96.25 78 ARG A N 1
ATOM 628 C CA . ARG A 1 78 ? 8.356 3.966 -4.986 1.00 96.25 78 ARG A CA 1
ATOM 629 C C . ARG A 1 78 ? 7.504 4.786 -5.955 1.00 96.25 78 ARG A C 1
ATOM 631 O O . ARG A 1 78 ? 6.330 5.009 -5.671 1.00 96.25 78 ARG A O 1
ATOM 638 N N . ASP A 1 79 ? 8.087 5.233 -7.061 1.00 97.56 79 ASP A N 1
ATOM 639 C CA . ASP A 1 79 ? 7.415 6.108 -8.020 1.00 97.56 79 ASP A CA 1
ATOM 640 C C . ASP A 1 79 ? 6.220 5.383 -8.671 1.00 97.56 79 ASP A C 1
ATOM 642 O O . ASP A 1 79 ? 5.110 5.918 -8.671 1.00 97.56 79 ASP A O 1
ATOM 646 N N . LYS A 1 80 ? 6.388 4.115 -9.077 1.00 96.94 80 LYS A N 1
ATOM 647 C CA . LYS A 1 80 ? 5.303 3.271 -9.612 1.00 96.94 80 LYS A CA 1
ATOM 648 C C . LYS A 1 80 ? 4.158 3.073 -8.623 1.00 96.94 80 LYS A C 1
ATOM 650 O O . LYS A 1 80 ? 2.995 3.228 -8.990 1.00 96.94 80 LYS A O 1
ATOM 655 N N . PHE A 1 81 ? 4.466 2.760 -7.364 1.00 96.94 81 PHE A N 1
ATOM 656 C CA . PHE A 1 81 ? 3.434 2.613 -6.336 1.00 96.94 81 PHE A CA 1
ATOM 657 C C . PHE A 1 81 ? 2.693 3.932 -6.101 1.00 96.94 81 PHE A C 1
ATOM 659 O O . PHE A 1 81 ? 1.466 3.927 -6.052 1.00 96.94 81 PHE A O 1
ATOM 666 N N . MET A 1 82 ? 3.396 5.066 -6.010 1.00 96.44 82 MET A N 1
ATOM 667 C CA . MET A 1 82 ? 2.754 6.377 -5.842 1.00 96.44 82 MET A CA 1
ATOM 668 C C . MET A 1 82 ? 1.832 6.719 -7.018 1.00 96.44 82 MET A C 1
ATOM 670 O O . MET A 1 82 ? 0.723 7.207 -6.805 1.00 96.44 82 MET A O 1
ATOM 674 N N . GLU A 1 83 ? 2.250 6.442 -8.254 1.00 96.50 83 GLU A N 1
ATOM 675 C CA . GLU A 1 83 ? 1.410 6.628 -9.440 1.00 96.50 83 GLU A CA 1
ATOM 676 C C . GLU A 1 83 ? 0.173 5.726 -9.425 1.00 96.50 83 GLU A C 1
ATOM 678 O O . GLU A 1 83 ? -0.937 6.205 -9.672 1.00 96.50 83 GLU A O 1
ATOM 683 N N . ALA A 1 84 ? 0.340 4.446 -9.091 1.00 96.50 84 ALA A N 1
ATOM 684 C CA . ALA A 1 84 ? -0.763 3.498 -9.001 1.00 96.50 84 ALA A CA 1
ATOM 685 C C . ALA A 1 84 ? -1.756 3.884 -7.893 1.00 96.50 84 ALA A C 1
ATOM 687 O O . ALA A 1 84 ? -2.962 3.893 -8.136 1.00 96.50 84 ALA A O 1
ATOM 688 N N . PHE A 1 85 ? -1.280 4.303 -6.715 1.00 95.56 85 PHE A N 1
ATOM 689 C CA . PHE A 1 85 ? -2.141 4.835 -5.654 1.00 95.56 85 PHE A CA 1
ATOM 690 C C . PHE A 1 85 ? -2.884 6.096 -6.106 1.00 95.56 85 PHE A C 1
ATOM 692 O O . PHE A 1 85 ? -4.098 6.185 -5.935 1.00 95.56 85 PHE A O 1
ATOM 699 N N . ASN A 1 86 ? -2.199 7.046 -6.748 1.00 94.69 86 ASN A N 1
ATOM 700 C CA . ASN A 1 86 ? -2.839 8.253 -7.276 1.00 94.69 86 ASN A CA 1
ATOM 701 C C . ASN A 1 86 ? -3.934 7.936 -8.303 1.00 94.69 86 ASN A C 1
ATOM 703 O O . ASN A 1 86 ? -4.919 8.666 -8.386 1.00 94.69 86 ASN A O 1
ATOM 707 N N . LYS A 1 87 ? -3.775 6.873 -9.100 1.00 93.75 87 LYS A N 1
ATOM 708 C CA . LYS A 1 87 ? -4.810 6.399 -10.028 1.00 93.75 87 LYS A CA 1
ATOM 709 C C . LYS A 1 87 ? -5.960 5.716 -9.290 1.00 93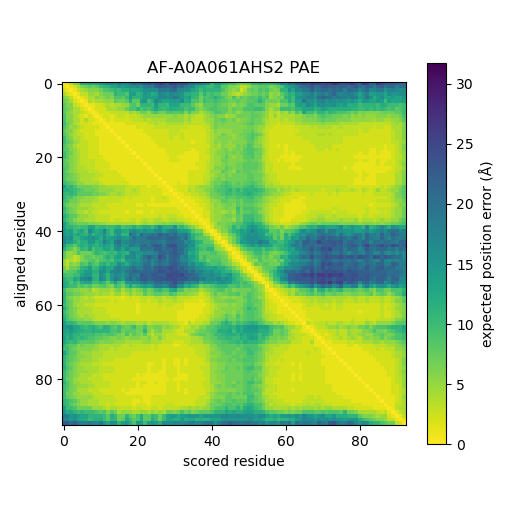.75 87 LYS A C 1
ATOM 711 O O . LYS A 1 87 ? -7.106 6.068 -9.543 1.00 93.75 87 LYS A O 1
ATOM 716 N N . ALA A 1 88 ? -5.663 4.810 -8.360 1.00 92.00 88 ALA A N 1
ATOM 717 C CA . ALA A 1 88 ? -6.664 4.070 -7.590 1.00 92.00 88 ALA A CA 1
ATOM 718 C C . ALA A 1 88 ? -7.552 4.978 -6.719 1.00 92.00 88 ALA A C 1
ATOM 720 O O . ALA A 1 88 ? -8.707 4.646 -6.468 1.00 92.00 88 ALA A O 1
ATOM 721 N N . LEU A 1 89 ? -7.035 6.136 -6.295 1.00 90.12 89 LEU A N 1
ATOM 722 C CA . LEU A 1 89 ? -7.775 7.145 -5.531 1.00 90.12 89 LEU A CA 1
ATOM 723 C C . LEU A 1 89 ? -8.667 8.051 -6.400 1.00 90.12 89 LEU A C 1
ATOM 725 O O . LEU A 1 89 ? -9.504 8.786 -5.876 1.00 90.12 89 LEU A O 1
ATOM 729 N N . LYS A 1 90 ? -8.535 8.038 -7.734 1.00 85.00 90 LYS A N 1
ATOM 730 C CA . LYS A 1 90 ? -9.430 8.823 -8.600 1.00 85.00 90 LYS A CA 1
ATOM 731 C C . LYS A 1 90 ? -10.819 8.187 -8.602 1.00 85.00 90 LYS A C 1
ATOM 733 O O . LYS A 1 90 ? -11.058 7.213 -9.305 1.00 85.00 90 LYS A O 1
ATOM 738 N N . GLY A 1 91 ? -11.740 8.776 -7.841 1.00 68.25 91 GLY A N 1
ATOM 739 C CA . GLY A 1 91 ? -13.131 8.322 -7.736 1.00 68.25 91 GLY A CA 1
ATOM 740 C C . GLY A 1 91 ? -13.496 7.689 -6.393 1.00 68.25 91 GLY A C 1
ATOM 741 O O . GLY A 1 91 ? -14.645 7.285 -6.219 1.00 68.25 91 GLY A O 1
ATOM 742 N N . THR A 1 92 ? -12.564 7.634 -5.438 1.00 67.19 92 THR A N 1
ATOM 743 C CA . THR A 1 92 ? -12.902 7.400 -4.026 1.00 67.19 92 THR A CA 1
ATOM 744 C C . THR A 1 92 ? -13.579 8.652 -3.453 1.00 67.19 92 THR A C 1
ATOM 746 O O . THR A 1 92 ? -13.290 9.762 -3.906 1.00 67.19 92 THR A O 1
ATOM 749 N N . LYS A 1 93 ? -14.532 8.471 -2.531 1.00 52.75 93 LYS A N 1
ATOM 750 C CA . LYS A 1 93 ? -15.388 9.549 -2.001 1.00 52.75 93 LYS A CA 1
ATOM 751 C C . LYS A 1 93 ? -14.661 10.528 -1.085 1.00 52.75 93 LYS A C 1
ATOM 753 O O . LYS A 1 93 ? -13.703 10.109 -0.405 1.00 52.75 93 LYS A O 1
#

Mean predicted aligned error: 6.93 Å